Protein AF-A0A194AMI0-F1 (afdb_monomer_lite)

Radius of gyration: 16.76 Å; chains: 1; bounding box: 46×31×68 Å

pLDDT: mean 89.31, std 15.52, range [37.91, 98.81]

Foldseek 3Di:
DPDPVVLVVLLVLLVLLDDDPVQQPDDDVVCVPPVDPNDLDQRVSLVSNLVSLQVLLVQCVVDVVSVLSSVQSVSLLSLLQQLLPLSDLSSVQSSLSSLLVCLVPPVLSVVLNCVLQPPVLSVLSNVCSNCSSVVDDNVSSVSSNVGPDRDHPPPPPDD

Organism: Pinctada fucata (NCBI:txid50426)

InterPro domains:
  IPR041090 Protein of unknown function DUF5578 [PTHR34258] (3-158)

Structure (mmCIF, N/CA/C/O backbone):
data_AF-A0A194AMI0-F1
#
_entry.id   AF-A0A194AMI0-F1
#
loop_
_atom_site.group_PDB
_atom_site.id
_atom_site.type_symbol
_atom_site.label_atom_id
_atom_site.label_alt_id
_atom_site.label_comp_id
_atom_site.label_asym_id
_atom_site.label_entity_id
_atom_site.label_seq_id
_atom_site.pdbx_PDB_ins_code
_atom_site.Cartn_x
_atom_site.Cartn_y
_atom_site.Cartn_z
_atom_site.occupancy
_atom_site.B_iso_or_equiv
_atom_site.auth_seq_id
_atom_site.auth_comp_id
_atom_site.auth_asym_id
_atom_site.auth_atom_id
_atom_site.pdbx_PDB_model_num
ATOM 1 N N . MET A 1 1 ? -30.256 -13.072 6.579 1.00 43.78 1 MET A N 1
ATOM 2 C CA . MET A 1 1 ? -28.911 -13.417 6.082 1.00 43.78 1 MET A CA 1
ATOM 3 C C . MET A 1 1 ? -28.265 -12.095 5.708 1.00 43.78 1 MET A C 1
ATOM 5 O O . MET A 1 1 ? -28.488 -11.611 4.608 1.00 43.78 1 MET A O 1
ATOM 9 N N . GLU A 1 2 ? -27.620 -11.428 6.664 1.00 52.03 2 GLU A N 1
ATOM 10 C CA . GLU A 1 2 ? -26.805 -10.253 6.345 1.00 52.03 2 GLU A CA 1
ATOM 11 C C . GLU A 1 2 ? -25.570 -10.772 5.624 1.00 52.03 2 GLU A C 1
ATOM 13 O O . GLU A 1 2 ? -24.713 -11.427 6.213 1.00 52.03 2 GLU A O 1
ATOM 18 N N . TYR A 1 3 ? -25.536 -10.586 4.310 1.00 54.62 3 TYR A N 1
ATOM 19 C CA . TYR A 1 3 ? -24.320 -10.837 3.567 1.00 54.62 3 TYR A CA 1
ATOM 20 C C . TYR A 1 3 ? -23.321 -9.764 3.979 1.00 54.62 3 TYR A C 1
ATOM 22 O O . TYR A 1 3 ? -23.547 -8.580 3.726 1.00 54.62 3 TYR A O 1
ATOM 30 N N . ASP A 1 4 ? -22.206 -10.174 4.575 1.00 78.19 4 ASP A N 1
ATOM 31 C CA . ASP A 1 4 ? -21.085 -9.280 4.860 1.00 78.19 4 ASP A CA 1
ATOM 32 C C . ASP A 1 4 ? -20.293 -8.978 3.571 1.00 78.19 4 ASP A C 1
ATOM 34 O O . ASP A 1 4 ? -19.111 -9.289 3.401 1.00 78.19 4 ASP A O 1
ATOM 38 N N . VAL A 1 5 ? -21.011 -8.430 2.586 1.00 85.12 5 VAL A N 1
ATOM 39 C CA . VAL A 1 5 ? -20.489 -8.046 1.271 1.00 85.12 5 VAL A CA 1
ATOM 40 C C . VAL A 1 5 ? -19.395 -6.998 1.441 1.00 85.12 5 VAL A C 1
ATOM 42 O O . VAL A 1 5 ? -18.393 -7.040 0.731 1.00 85.12 5 VAL A O 1
ATOM 45 N N . SER A 1 6 ? -19.558 -6.106 2.421 1.00 87.38 6 SER A N 1
ATOM 46 C CA . SER A 1 6 ? -18.597 -5.052 2.738 1.00 87.38 6 SER A CA 1
ATOM 47 C C . SER A 1 6 ? -17.222 -5.629 3.080 1.00 87.38 6 SER A C 1
ATOM 49 O O . SER A 1 6 ? -16.248 -5.310 2.395 1.00 87.38 6 SER A O 1
ATOM 51 N N . GLN A 1 7 ? -17.127 -6.560 4.041 1.00 90.38 7 GLN A N 1
ATOM 52 C CA . GLN A 1 7 ? -15.839 -7.179 4.384 1.00 90.38 7 GLN A CA 1
ATOM 53 C C . GLN A 1 7 ? -15.208 -7.916 3.199 1.00 90.38 7 GLN A C 1
ATOM 55 O O . GLN A 1 7 ? -13.996 -7.830 2.986 1.00 90.38 7 GLN A O 1
ATOM 60 N N . SER A 1 8 ? -16.014 -8.616 2.395 1.00 93.50 8 SER A N 1
ATOM 61 C CA . SER A 1 8 ? -15.508 -9.322 1.212 1.00 93.50 8 SER A CA 1
ATOM 62 C C . SER A 1 8 ? -14.909 -8.360 0.181 1.00 93.50 8 SER A C 1
ATOM 64 O O . SER A 1 8 ? -13.830 -8.626 -0.354 1.00 93.50 8 SER A O 1
ATOM 66 N N . ILE A 1 9 ? -15.557 -7.215 -0.059 1.00 95.06 9 ILE A N 1
ATOM 67 C CA . ILE A 1 9 ? -15.051 -6.176 -0.966 1.00 95.06 9 ILE A CA 1
ATOM 68 C C . ILE A 1 9 ? -13.738 -5.590 -0.439 1.00 95.06 9 ILE A C 1
ATOM 70 O O . ILE A 1 9 ? -12.761 -5.536 -1.188 1.00 95.06 9 ILE A O 1
ATOM 74 N N . LEU A 1 10 ? -13.676 -5.206 0.841 1.00 96.44 10 LEU A N 1
ATOM 75 C CA . LEU A 1 10 ? -12.456 -4.644 1.435 1.00 96.44 10 LEU A CA 1
ATOM 76 C C . LEU A 1 10 ? -11.285 -5.631 1.337 1.00 96.44 10 LEU A C 1
ATOM 78 O O . LEU A 1 10 ? -10.187 -5.263 0.920 1.00 96.44 10 LEU A O 1
ATOM 82 N N . LYS A 1 11 ? -11.525 -6.914 1.628 1.00 96.75 11 LYS A N 1
ATOM 83 C CA . LYS A 1 11 ? -10.509 -7.967 1.507 1.00 96.75 11 LYS A CA 1
ATOM 84 C C . LYS A 1 11 ? -10.012 -8.134 0.069 1.00 96.75 11 LYS A C 1
ATOM 86 O O . LYS A 1 11 ? -8.811 -8.314 -0.154 1.00 96.75 11 LYS A O 1
ATOM 91 N N . GLN A 1 12 ? -10.912 -8.075 -0.911 1.00 96.19 12 GLN A N 1
ATOM 92 C CA . GLN A 1 12 ? -10.537 -8.163 -2.322 1.00 96.19 12 GLN A CA 1
ATOM 93 C C . GLN A 1 12 ? -9.712 -6.953 -2.764 1.00 96.19 12 GLN A C 1
ATOM 95 O O . GLN A 1 12 ? -8.685 -7.141 -3.414 1.00 96.19 12 GLN A O 1
ATOM 100 N N . LEU A 1 13 ? -10.092 -5.737 -2.357 1.00 97.31 13 LEU A N 1
ATOM 101 C CA . LEU A 1 13 ? -9.315 -4.524 -2.628 1.00 97.31 13 LEU A CA 1
ATOM 102 C C . LEU A 1 13 ? -7.889 -4.635 -2.079 1.00 97.31 13 LEU A C 1
ATOM 104 O O . LEU A 1 13 ? -6.933 -4.398 -2.813 1.00 97.31 13 LEU A O 1
ATOM 108 N N . VAL A 1 14 ? -7.730 -5.068 -0.824 1.00 97.75 14 VAL A N 1
ATOM 109 C CA . VAL A 1 14 ? -6.396 -5.240 -0.226 1.00 97.75 14 VAL A CA 1
ATOM 110 C C . VAL A 1 14 ? -5.590 -6.321 -0.948 1.00 97.75 14 VAL A C 1
ATOM 112 O O . VAL A 1 14 ? -4.393 -6.153 -1.156 1.00 97.75 14 VAL A O 1
ATOM 115 N N . THR A 1 15 ? -6.227 -7.400 -1.404 1.00 96.94 15 THR A N 1
ATOM 116 C CA . THR A 1 15 ? -5.537 -8.453 -2.170 1.00 96.94 15 THR A CA 1
ATOM 117 C C . THR A 1 15 ? -4.996 -7.923 -3.502 1.00 96.94 15 THR A C 1
ATOM 119 O O . THR A 1 15 ? -3.901 -8.293 -3.919 1.00 96.94 15 THR A O 1
ATOM 122 N N . LYS A 1 16 ? -5.713 -7.000 -4.158 1.00 97.75 16 LYS A N 1
ATOM 123 C CA . LYS A 1 16 ? -5.280 -6.388 -5.427 1.00 97.75 16 LYS A CA 1
ATOM 124 C C . LYS A 1 16 ? -4.052 -5.487 -5.294 1.00 97.75 16 LYS A C 1
ATOM 126 O O . LYS A 1 16 ? -3.375 -5.264 -6.292 1.00 97.75 16 LYS A O 1
ATOM 131 N N . LEU A 1 17 ? -3.721 -5.030 -4.086 1.00 98.12 17 LEU A N 1
ATOM 132 C CA . LEU A 1 17 ? -2.478 -4.300 -3.825 1.00 98.12 17 LEU A CA 1
ATOM 133 C C . LEU A 1 17 ? -1.223 -5.174 -3.976 1.00 98.12 17 LEU A C 1
ATOM 135 O O . LEU A 1 17 ? -0.126 -4.643 -4.133 1.00 98.12 17 LEU A O 1
ATOM 139 N N . ARG A 1 18 ? -1.360 -6.504 -3.960 1.00 95.94 18 ARG A N 1
ATOM 140 C CA . ARG A 1 18 ? -0.251 -7.442 -4.142 1.00 95.94 18 ARG A CA 1
ATOM 141 C C . ARG A 1 18 ? -0.630 -8.522 -5.161 1.00 95.94 18 ARG A C 1
ATOM 143 O O . ARG A 1 18 ? -1.097 -9.591 -4.766 1.00 95.94 18 ARG A O 1
ATOM 150 N N . PRO A 1 19 ? -0.437 -8.252 -6.465 1.00 92.19 19 PRO A N 1
ATOM 151 C CA . PRO A 1 19 ? -0.675 -9.236 -7.516 1.00 92.19 19 PRO A CA 1
ATOM 152 C C . PRO A 1 19 ? 0.100 -10.539 -7.279 1.00 92.19 19 PRO A C 1
ATOM 154 O O . PRO A 1 19 ? 1.201 -10.530 -6.720 1.00 92.19 19 PRO A O 1
ATOM 157 N N . ALA A 1 20 ? -0.461 -11.669 -7.715 1.00 89.62 20 ALA A N 1
ATOM 158 C CA . ALA A 1 20 ? 0.256 -12.936 -7.677 1.00 89.62 20 ALA A CA 1
ATOM 159 C C . ALA A 1 20 ? 1.408 -12.917 -8.694 1.00 89.62 20 ALA A C 1
ATOM 161 O O . ALA A 1 20 ? 1.298 -12.313 -9.759 1.00 89.62 20 ALA A O 1
ATOM 162 N N . LYS A 1 21 ? 2.507 -13.623 -8.396 1.00 83.81 21 LYS A N 1
ATOM 163 C CA . LYS A 1 21 ? 3.683 -13.680 -9.290 1.00 83.81 21 LYS A CA 1
ATOM 164 C C . LYS A 1 21 ? 3.336 -14.174 -10.698 1.00 83.81 21 LYS A C 1
ATOM 166 O O . LYS A 1 21 ? 3.945 -13.760 -11.674 1.00 83.81 21 LYS A O 1
ATOM 171 N N . GLU A 1 22 ? 2.362 -15.067 -10.806 1.00 84.06 22 GLU A N 1
ATOM 172 C CA . GLU A 1 22 ? 1.901 -15.610 -12.087 1.00 84.06 22 GLU A CA 1
ATOM 173 C C . GLU A 1 22 ? 1.263 -14.529 -12.971 1.00 84.06 22 GLU A C 1
ATOM 175 O O . GLU A 1 22 ? 1.458 -14.530 -14.187 1.00 84.06 22 GLU A O 1
ATOM 180 N N . ASP A 1 23 ? 0.572 -13.569 -12.354 1.00 81.56 23 ASP A N 1
ATOM 181 C CA . ASP A 1 23 ? -0.103 -12.469 -13.041 1.00 81.56 23 ASP A CA 1
ATOM 182 C C . ASP A 1 23 ? 0.866 -11.363 -13.482 1.00 81.56 23 ASP A C 1
ATOM 184 O O . ASP A 1 23 ? 0.551 -10.580 -14.376 1.00 81.56 23 ASP A O 1
ATOM 188 N N . THR A 1 24 ? 2.049 -11.286 -12.864 1.00 79.38 24 THR A N 1
ATOM 189 C CA . THR A 1 24 ? 3.093 -10.313 -13.225 1.00 79.38 24 THR A CA 1
ATOM 190 C C . THR A 1 24 ? 4.015 -10.821 -14.335 1.00 79.38 24 THR A C 1
ATOM 192 O O . THR A 1 24 ? 4.736 -10.033 -14.936 1.00 79.38 24 THR A O 1
ATOM 195 N N . ILE A 1 25 ? 4.013 -12.132 -14.607 1.00 73.56 25 ILE A N 1
ATOM 196 C CA . ILE A 1 25 ? 4.839 -12.760 -15.654 1.00 73.56 25 ILE A CA 1
ATOM 197 C C . ILE A 1 25 ? 4.085 -12.826 -16.988 1.00 73.56 25 ILE A C 1
ATOM 199 O O . ILE A 1 25 ? 4.685 -12.657 -18.048 1.00 73.56 25 ILE A O 1
ATOM 203 N N . LYS A 1 26 ? 2.770 -13.068 -16.957 1.00 63.00 26 LYS A N 1
ATOM 204 C CA . LYS A 1 26 ? 1.955 -13.216 -18.167 1.00 63.00 26 LYS A CA 1
ATOM 205 C C . LYS A 1 26 ? 1.622 -11.850 -18.770 1.00 63.00 26 LYS A C 1
ATOM 207 O O . LYS A 1 26 ? 0.716 -11.160 -18.301 1.00 63.00 26 LYS A O 1
ATOM 212 N N . ARG A 1 27 ? 2.311 -11.472 -19.850 1.00 61.78 27 ARG A N 1
ATOM 213 C CA . ARG A 1 27 ? 1.802 -10.427 -20.748 1.00 61.78 27 ARG A CA 1
ATOM 214 C C . ARG A 1 27 ? 0.598 -10.994 -21.515 1.00 61.78 27 ARG A C 1
ATOM 216 O O . ARG A 1 27 ? 0.668 -12.128 -21.976 1.00 61.78 27 ARG A O 1
ATOM 223 N N . PRO A 1 28 ? -0.523 -10.260 -21.624 1.00 64.06 28 PRO A N 1
ATOM 224 C CA . PRO A 1 28 ? -1.614 -10.651 -22.511 1.00 64.06 28 PRO A CA 1
ATOM 225 C C . PRO A 1 28 ? -1.089 -10.851 -23.937 1.00 64.06 28 PRO A C 1
ATOM 227 O O . PRO A 1 28 ? -0.394 -9.971 -24.436 1.00 64.06 28 PRO A O 1
ATOM 230 N N . GLU A 1 29 ? -1.462 -11.951 -24.598 1.00 62.03 29 GLU A N 1
ATOM 231 C CA . GLU A 1 29 ? -1.020 -12.304 -25.965 1.00 62.03 29 GLU A CA 1
ATOM 232 C C . GLU A 1 29 ? -1.286 -11.177 -26.985 1.00 62.03 29 GLU A C 1
ATOM 234 O O . GLU A 1 29 ? -0.520 -10.976 -27.920 1.00 62.03 29 GLU A O 1
ATOM 239 N N . ILE A 1 30 ? -2.318 -10.358 -26.751 1.00 60.75 30 ILE A N 1
ATOM 240 C CA . ILE A 1 30 ? -2.654 -9.168 -27.556 1.00 60.75 30 ILE A CA 1
ATOM 241 C C . ILE A 1 30 ? -1.522 -8.119 -27.556 1.00 60.75 30 ILE A C 1
ATOM 243 O O . ILE A 1 30 ? -1.387 -7.363 -28.510 1.00 60.75 30 ILE A O 1
ATOM 247 N N . LEU A 1 31 ? -0.698 -8.053 -26.504 1.00 56.62 31 LEU A N 1
ATOM 248 C CA . LEU A 1 31 ? 0.466 -7.157 -26.432 1.00 56.62 31 LEU A CA 1
ATOM 249 C C . LEU A 1 31 ? 1.726 -7.752 -27.090 1.00 56.62 31 LEU A C 1
ATOM 251 O O . LEU A 1 31 ? 2.761 -7.084 -27.119 1.00 56.62 31 LEU A O 1
ATOM 255 N N . GLU A 1 32 ? 1.661 -8.994 -27.577 1.00 60.34 32 GLU A N 1
ATOM 256 C CA . GLU A 1 32 ? 2.759 -9.697 -28.254 1.00 60.34 32 GLU A CA 1
ATOM 257 C C . GLU A 1 32 ? 2.591 -9.742 -29.782 1.00 60.34 32 GLU A C 1
ATOM 259 O O . GLU A 1 32 ? 3.483 -10.232 -30.475 1.00 60.34 32 GLU A O 1
ATOM 264 N N . ASP A 1 33 ? 1.488 -9.198 -30.310 1.00 63.50 33 ASP A N 1
ATOM 265 C CA . ASP A 1 33 ? 1.225 -9.119 -31.747 1.00 63.50 33 ASP A CA 1
ATOM 266 C C . ASP A 1 33 ? 2.306 -8.269 -32.455 1.00 63.50 33 ASP A C 1
ATOM 268 O O . ASP A 1 33 ? 2.451 -7.077 -32.155 1.00 63.50 33 ASP A O 1
ATOM 272 N N . PRO A 1 34 ? 3.087 -8.853 -33.386 1.00 62.16 34 PRO A N 1
ATOM 273 C CA . PRO A 1 34 ? 4.151 -8.150 -34.093 1.00 62.16 34 PRO A CA 1
ATOM 274 C C . PRO A 1 34 ? 3.648 -7.045 -35.039 1.00 62.16 34 PRO A C 1
ATOM 276 O O . PRO A 1 34 ? 4.456 -6.200 -35.431 1.00 62.16 34 PRO A O 1
ATOM 279 N N . GLU A 1 35 ? 2.359 -7.027 -35.402 1.00 70.19 35 GLU A N 1
ATOM 280 C CA . GLU A 1 35 ? 1.745 -5.977 -36.231 1.00 70.19 35 GLU A CA 1
ATOM 281 C C . GLU A 1 35 ? 1.267 -4.768 -35.409 1.00 70.19 35 GLU A C 1
ATOM 283 O O . GLU A 1 35 ? 1.050 -3.683 -35.959 1.00 70.19 35 GLU A O 1
ATOM 288 N N . ILE A 1 36 ? 1.151 -4.912 -34.085 1.00 62.56 36 ILE A N 1
ATOM 289 C CA . ILE A 1 36 ? 0.778 -3.822 -33.183 1.00 62.56 36 ILE A CA 1
ATOM 290 C C . ILE A 1 36 ? 2.060 -3.098 -32.738 1.00 62.56 36 ILE A C 1
ATOM 292 O O . ILE A 1 36 ? 2.994 -3.736 -32.243 1.00 62.56 36 ILE A O 1
ATOM 296 N N . PRO A 1 37 ? 2.153 -1.756 -32.870 1.00 57.47 37 PRO A N 1
ATOM 297 C CA . PRO A 1 37 ? 3.273 -1.005 -32.316 1.00 57.47 37 PRO A CA 1
ATOM 298 C C . PRO A 1 37 ? 3.445 -1.376 -30.844 1.00 57.47 37 PRO A C 1
ATOM 300 O O . PRO A 1 37 ? 2.475 -1.307 -30.090 1.00 57.47 37 PRO A O 1
ATOM 303 N N . LYS A 1 38 ? 4.660 -1.767 -30.433 1.00 55.06 38 LYS A N 1
ATOM 304 C CA . LYS A 1 38 ? 4.984 -2.103 -29.038 1.00 55.06 38 LYS A CA 1
ATOM 305 C C . LYS A 1 38 ? 4.803 -0.874 -28.149 1.00 55.06 38 LYS A C 1
ATOM 307 O O . LYS A 1 38 ? 5.755 -0.176 -27.811 1.00 55.06 38 LYS A O 1
ATOM 312 N N . ILE A 1 39 ? 3.563 -0.592 -27.779 1.00 55.56 39 ILE A N 1
ATOM 313 C CA . ILE A 1 39 ? 3.234 0.319 -26.700 1.00 55.56 39 ILE A CA 1
ATOM 314 C C . ILE A 1 39 ? 3.673 -0.433 -25.448 1.00 55.56 39 ILE A C 1
ATOM 316 O O . ILE A 1 39 ? 3.186 -1.530 -25.176 1.00 55.56 39 ILE A O 1
ATOM 320 N N . ASN A 1 40 ? 4.623 0.128 -24.700 1.00 65.56 40 ASN A N 1
ATOM 321 C CA . ASN A 1 40 ? 4.983 -0.350 -23.364 1.00 65.56 40 ASN A CA 1
ATOM 322 C C . ASN A 1 40 ? 3.808 -0.084 -22.405 1.00 65.56 40 ASN A C 1
ATOM 324 O O . ASN A 1 40 ? 3.893 0.752 -21.511 1.00 65.56 40 ASN A O 1
ATOM 328 N N . ALA A 1 41 ? 2.675 -0.739 -22.650 1.00 72.88 41 ALA A N 1
ATOM 329 C CA . ALA A 1 41 ? 1.485 -0.634 -21.836 1.00 72.88 41 ALA A CA 1
ATOM 330 C C . ALA A 1 41 ? 1.741 -1.333 -20.492 1.00 72.88 41 ALA A C 1
ATOM 332 O O . ALA A 1 41 ? 2.370 -2.400 -20.468 1.00 72.88 41 ALA A O 1
ATOM 333 N N . PRO A 1 42 ? 1.271 -0.756 -19.374 1.00 82.56 42 PRO A N 1
ATOM 334 C CA . PRO A 1 42 ? 1.369 -1.410 -18.080 1.00 82.56 42 PRO A CA 1
ATOM 335 C C . PRO A 1 42 ? 0.556 -2.706 -18.089 1.00 82.56 42 PRO A C 1
ATOM 337 O O . PRO A 1 42 ? -0.485 -2.804 -18.746 1.00 82.56 42 PRO A O 1
ATOM 340 N N . LEU A 1 43 ? 1.004 -3.704 -17.325 1.00 87.81 43 LEU A N 1
ATOM 341 C CA . LEU A 1 43 ? 0.217 -4.919 -17.143 1.00 87.81 43 LEU A CA 1
ATOM 342 C C . LEU A 1 43 ? -1.139 -4.571 -16.504 1.00 87.81 43 LEU A C 1
ATOM 344 O O . LEU A 1 43 ? -1.172 -3.789 -15.547 1.00 87.81 43 LEU A O 1
ATOM 348 N N . PRO A 1 44 ? -2.254 -5.186 -16.947 1.00 90.81 44 PRO A N 1
ATOM 349 C CA . PRO A 1 44 ? -3.576 -4.921 -16.379 1.00 90.81 44 PRO A CA 1
ATOM 350 C C . PRO A 1 44 ? -3.635 -5.087 -14.856 1.00 90.81 44 PRO A C 1
ATOM 352 O O . PRO A 1 44 ? -4.376 -4.373 -14.182 1.00 90.81 44 PRO A O 1
ATOM 355 N N . VAL A 1 45 ? -2.834 -5.995 -14.293 1.00 93.44 45 VAL A N 1
ATOM 356 C CA . VAL A 1 45 ? -2.764 -6.201 -12.842 1.00 93.44 45 VAL A CA 1
ATOM 357 C C . VAL A 1 45 ? -2.138 -5.030 -12.090 1.00 93.44 45 VAL A C 1
ATOM 359 O O . VAL A 1 45 ? -2.572 -4.740 -10.980 1.00 93.44 45 VAL A O 1
ATOM 362 N N . PHE A 1 46 ? -1.199 -4.299 -12.694 1.00 94.38 46 PHE A N 1
ATOM 363 C CA . PHE A 1 46 ? -0.652 -3.079 -12.098 1.00 94.38 46 PHE A CA 1
ATOM 364 C C . PHE A 1 46 ? -1.638 -1.914 -12.201 1.00 94.38 46 PHE A C 1
ATOM 366 O O . PHE A 1 46 ? -1.791 -1.154 -11.250 1.00 94.38 46 PHE A O 1
ATOM 373 N N . VAL A 1 47 ? -2.414 -1.839 -13.286 1.00 95.50 47 VAL A N 1
ATOM 374 C CA . VAL A 1 47 ? -3.533 -0.886 -13.376 1.00 95.50 47 VAL A CA 1
ATOM 375 C C . VAL A 1 47 ? -4.575 -1.160 -12.283 1.00 95.50 47 VAL A C 1
ATOM 377 O O . VAL A 1 47 ? -5.022 -0.237 -11.603 1.00 95.50 47 VAL A O 1
ATOM 380 N N . GLN A 1 48 ? -4.923 -2.432 -12.051 1.00 96.62 48 GLN A N 1
ATOM 381 C CA . GLN A 1 48 ? -5.816 -2.830 -10.955 1.00 96.62 48 GLN A CA 1
ATOM 382 C C . GLN A 1 48 ? -5.231 -2.506 -9.577 1.00 96.62 48 GLN A C 1
ATOM 384 O O . GLN A 1 48 ? -5.967 -2.048 -8.706 1.00 96.62 48 GLN A O 1
ATOM 389 N N . GLN A 1 49 ? -3.928 -2.717 -9.380 1.00 98.06 49 GLN A N 1
ATOM 390 C CA . GLN A 1 49 ? -3.226 -2.385 -8.141 1.00 98.06 49 GLN A CA 1
ATOM 391 C C . GLN A 1 49 ? -3.335 -0.882 -7.825 1.00 98.06 49 GLN A C 1
ATOM 393 O O . GLN A 1 49 ? -3.755 -0.517 -6.726 1.00 98.06 49 GLN A O 1
ATOM 398 N N . ALA A 1 50 ? -3.058 -0.011 -8.803 1.00 98.25 50 ALA A N 1
ATOM 399 C CA . ALA A 1 50 ? -3.199 1.439 -8.657 1.00 98.25 50 ALA A CA 1
ATOM 400 C C . ALA A 1 50 ? -4.653 1.865 -8.380 1.00 98.25 50 ALA A C 1
ATOM 402 O O . ALA A 1 50 ? -4.911 2.694 -7.503 1.00 98.25 50 ALA A O 1
ATOM 403 N N . ALA A 1 51 ? -5.620 1.274 -9.091 1.00 98.50 51 ALA A N 1
ATOM 404 C CA . ALA A 1 51 ? -7.041 1.548 -8.882 1.00 98.50 51 ALA A CA 1
ATOM 405 C C . ALA A 1 51 ? -7.515 1.111 -7.485 1.00 98.50 51 ALA A C 1
ATOM 407 O O . ALA A 1 51 ? -8.270 1.837 -6.831 1.00 98.50 51 ALA A O 1
ATOM 408 N N . ALA A 1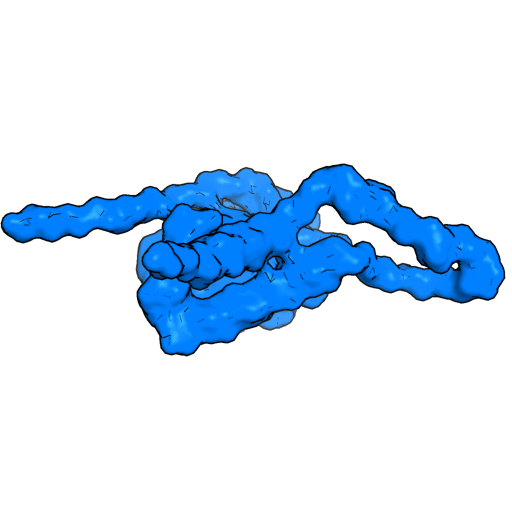 52 ? -7.045 -0.043 -7.003 1.00 98.69 52 ALA A N 1
ATOM 409 C CA . ALA A 1 52 ? -7.328 -0.532 -5.659 1.00 98.69 52 ALA A CA 1
ATOM 410 C C . ALA A 1 52 ? -6.739 0.399 -4.594 1.00 98.69 52 ALA A C 1
ATOM 412 O O . ALA A 1 52 ? -7.463 0.786 -3.679 1.00 98.69 52 ALA A O 1
ATOM 413 N N . ALA A 1 53 ? -5.481 0.829 -4.750 1.00 98.81 53 ALA A N 1
ATOM 414 C CA . ALA A 1 53 ? -4.840 1.791 -3.853 1.00 98.81 53 ALA A CA 1
ATOM 415 C C . ALA A 1 53 ? -5.637 3.096 -3.763 1.00 98.81 53 ALA A C 1
ATOM 417 O O . ALA A 1 53 ? -6.006 3.515 -2.668 1.00 98.81 53 ALA A O 1
ATOM 418 N N . LYS A 1 54 ? -6.003 3.682 -4.909 1.00 98.75 54 LYS A N 1
ATOM 419 C CA . LYS A 1 54 ? -6.824 4.899 -4.954 1.00 98.75 54 LYS A CA 1
ATOM 420 C C . LYS A 1 54 ? -8.177 4.715 -4.264 1.00 98.75 54 LYS A C 1
ATOM 422 O O . LYS A 1 54 ? -8.593 5.568 -3.487 1.00 98.75 54 LYS A O 1
ATOM 427 N N . THR A 1 55 ? -8.860 3.605 -4.544 1.00 98.75 55 THR A N 1
ATOM 428 C CA . THR A 1 55 ? -10.178 3.300 -3.963 1.00 98.75 55 THR A CA 1
ATOM 429 C C . THR A 1 55 ? -10.088 3.160 -2.447 1.00 98.75 55 THR A C 1
ATOM 431 O O . THR A 1 55 ? -10.893 3.745 -1.732 1.00 98.75 55 THR A O 1
ATOM 434 N N . ILE A 1 56 ? -9.070 2.453 -1.954 1.00 98.69 56 ILE A N 1
ATOM 435 C CA . ILE A 1 56 ? -8.752 2.341 -0.528 1.00 98.69 56 ILE A CA 1
ATOM 436 C C . ILE A 1 56 ? -8.541 3.725 0.086 1.00 98.69 56 ILE A C 1
ATOM 438 O O . ILE A 1 56 ? -9.141 4.031 1.109 1.00 98.69 56 ILE A O 1
ATOM 442 N N . GLY A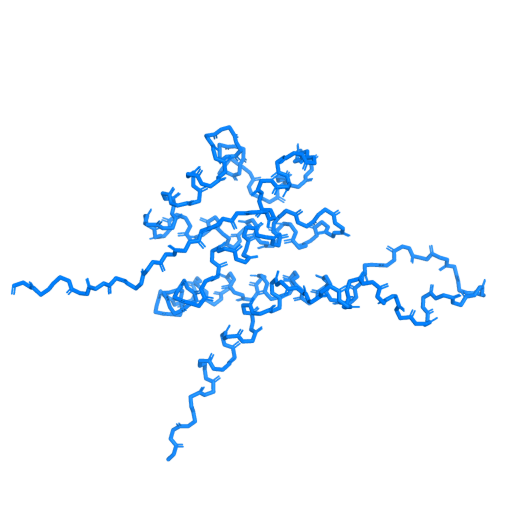 1 57 ? -7.747 4.586 -0.555 1.00 98.50 57 GLY A N 1
ATOM 443 C CA . GLY A 1 57 ? -7.518 5.948 -0.081 1.00 98.50 57 GLY A CA 1
ATOM 444 C C . GLY A 1 57 ? -8.796 6.787 0.005 1.00 98.50 57 GLY A C 1
ATOM 445 O O . GLY A 1 57 ? -8.934 7.570 0.943 1.00 98.50 57 GLY A O 1
ATOM 446 N N . ILE A 1 58 ? -9.719 6.642 -0.948 1.00 98.69 58 ILE A N 1
ATOM 447 C CA . ILE A 1 58 ? -11.024 7.319 -0.916 1.00 98.69 58 ILE A CA 1
ATOM 448 C C . ILE A 1 58 ? -11.857 6.779 0.249 1.00 98.69 58 ILE A C 1
ATOM 450 O O . ILE A 1 58 ? -12.272 7.548 1.105 1.00 98.69 58 ILE A O 1
ATOM 454 N N . LEU A 1 59 ? -12.036 5.458 0.332 1.00 98.12 59 LEU A N 1
ATOM 455 C CA . LEU A 1 59 ? -12.844 4.823 1.376 1.00 98.12 59 LEU A CA 1
ATOM 456 C C . LEU A 1 59 ? -12.345 5.145 2.790 1.00 98.12 59 LEU A C 1
ATOM 458 O O . LEU A 1 59 ? -13.154 5.414 3.672 1.00 98.12 59 LEU A O 1
ATOM 462 N N . SER A 1 60 ? -11.026 5.159 2.995 1.00 98.12 60 SER A N 1
ATOM 463 C CA . SER A 1 60 ? -10.435 5.502 4.289 1.00 98.12 60 SER A CA 1
ATOM 464 C C . SER A 1 6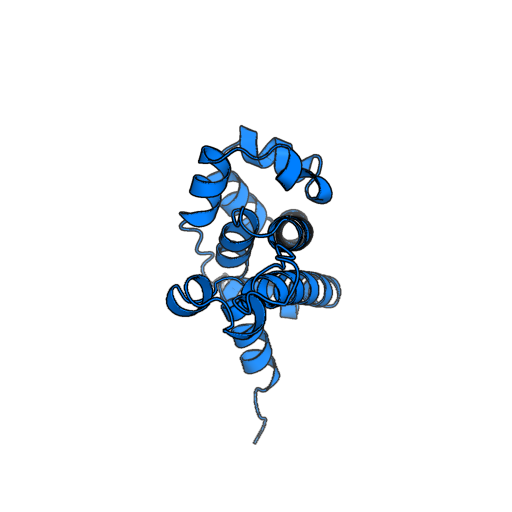0 ? -10.721 6.949 4.701 1.00 98.12 60 SER A C 1
ATOM 466 O O . SER A 1 60 ? -10.908 7.200 5.883 1.00 98.12 60 SER A O 1
ATOM 468 N N . ARG A 1 61 ? -10.781 7.889 3.744 1.00 98.25 61 ARG A N 1
ATOM 469 C CA . ARG A 1 61 ? -11.108 9.304 4.006 1.00 98.25 61 ARG A CA 1
ATOM 470 C C . ARG A 1 61 ? -12.587 9.523 4.317 1.00 98.25 61 ARG A C 1
ATOM 472 O O . ARG A 1 61 ? -12.915 10.443 5.057 1.00 98.25 61 ARG A O 1
ATOM 479 N N . GLU A 1 62 ? -13.459 8.686 3.762 1.00 96.94 62 GLU A N 1
ATOM 480 C CA . GLU A 1 62 ? -14.906 8.749 3.995 1.00 96.94 62 GLU A CA 1
ATOM 481 C C . GLU A 1 62 ? -15.315 8.137 5.346 1.00 96.94 62 GLU A C 1
ATOM 483 O O . GLU A 1 62 ? -16.345 8.510 5.907 1.00 96.94 62 GLU A O 1
ATOM 488 N N . SER A 1 63 ? -14.545 7.182 5.884 1.00 96.81 63 SER A N 1
ATOM 489 C CA . SER A 1 63 ? -14.890 6.507 7.140 1.00 96.81 63 SER A CA 1
ATOM 490 C C . SER A 1 63 ? -13.675 5.933 7.871 1.00 96.81 63 SER A C 1
ATOM 492 O O . SER A 1 63 ? -13.032 4.992 7.396 1.00 96.81 63 SER A O 1
ATOM 494 N N . ASN A 1 64 ? -13.444 6.417 9.098 1.00 95.31 64 ASN A N 1
ATOM 495 C CA . ASN A 1 64 ? -12.432 5.860 10.000 1.00 95.31 64 ASN A CA 1
ATOM 496 C C . ASN A 1 64 ? -12.696 4.382 10.321 1.00 95.31 64 ASN A C 1
ATOM 498 O O . ASN A 1 64 ? -11.757 3.596 10.370 1.00 95.31 64 ASN A O 1
ATOM 502 N N . GLU A 1 65 ? -13.961 3.972 10.453 1.00 95.50 65 GLU A N 1
ATOM 503 C CA . GLU A 1 65 ? -14.320 2.568 10.695 1.00 95.50 65 GLU A CA 1
ATOM 504 C C . GLU A 1 65 ? -13.881 1.667 9.525 1.00 95.50 65 GLU A C 1
ATOM 506 O O . GLU A 1 65 ? -13.366 0.563 9.723 1.00 95.50 65 GLU A O 1
ATOM 511 N N . ILE A 1 66 ? -14.045 2.137 8.281 1.00 96.19 66 ILE A N 1
ATOM 512 C CA . ILE A 1 66 ? -13.561 1.414 7.097 1.00 96.19 66 ILE A CA 1
ATOM 513 C C . ILE A 1 66 ? -12.029 1.406 7.058 1.00 96.19 66 ILE A C 1
ATOM 515 O O . ILE A 1 66 ? -11.438 0.364 6.765 1.00 96.19 66 ILE A O 1
ATOM 519 N N . ALA A 1 67 ? -11.384 2.530 7.377 1.00 97.50 67 ALA A N 1
ATOM 520 C CA . ALA A 1 67 ? -9.928 2.615 7.444 1.00 97.50 67 ALA A CA 1
ATOM 521 C C . ALA A 1 67 ? -9.347 1.617 8.463 1.00 97.50 67 ALA A C 1
ATOM 523 O O . ALA A 1 67 ? -8.423 0.874 8.135 1.00 97.50 67 ALA A O 1
ATOM 524 N N . GLU A 1 68 ? -9.934 1.513 9.656 1.00 96.25 68 GLU A N 1
ATOM 525 C CA . GLU A 1 68 ? -9.544 0.541 10.684 1.00 96.25 68 GLU A CA 1
ATOM 526 C C . GLU A 1 68 ? -9.720 -0.904 10.208 1.00 96.25 68 GLU A C 1
ATOM 528 O O . GLU A 1 68 ? -8.808 -1.723 10.352 1.00 96.25 68 GLU A O 1
ATOM 533 N N . LYS A 1 69 ? -10.851 -1.225 9.565 1.00 95.94 69 LYS A N 1
ATOM 534 C CA . LYS A 1 69 ? -11.076 -2.547 8.951 1.00 95.94 69 LYS A CA 1
ATOM 535 C C . LYS A 1 69 ? -10.006 -2.869 7.904 1.00 95.94 69 LYS A C 1
ATOM 537 O O . LYS A 1 69 ? -9.481 -3.982 7.880 1.00 95.94 69 LYS A O 1
ATOM 542 N N . LEU A 1 70 ? -9.632 -1.904 7.065 1.00 97.69 70 LEU A N 1
ATOM 543 C CA . LEU A 1 70 ? -8.561 -2.059 6.077 1.00 97.69 70 LEU A CA 1
ATOM 544 C C . LEU A 1 70 ? -7.189 -2.262 6.745 1.00 97.69 70 LEU A C 1
ATOM 546 O O . LEU A 1 70 ? -6.428 -3.137 6.321 1.00 97.69 70 LEU A O 1
ATOM 550 N N . ILE A 1 71 ? -6.881 -1.527 7.818 1.00 97.75 71 ILE A N 1
ATOM 551 C CA . ILE A 1 71 ? -5.658 -1.713 8.620 1.00 97.75 71 ILE A CA 1
ATOM 552 C C . ILE A 1 71 ? -5.588 -3.144 9.163 1.00 97.75 71 ILE A C 1
ATOM 554 O O . ILE A 1 71 ? -4.576 -3.820 8.966 1.00 97.75 71 ILE A O 1
ATOM 558 N N . GLN A 1 72 ? -6.685 -3.656 9.728 1.00 95.56 72 GLN A N 1
ATOM 559 C CA . GLN A 1 72 ? -6.782 -5.043 10.203 1.00 95.56 72 GLN A CA 1
ATOM 560 C C . GLN A 1 72 ? -6.622 -6.077 9.076 1.00 95.56 72 GLN A C 1
ATOM 562 O O . GLN A 1 72 ? -6.110 -7.174 9.301 1.00 95.56 72 GLN A O 1
ATOM 567 N N . LEU A 1 73 ? -7.009 -5.728 7.847 1.00 96.50 73 LEU A N 1
ATOM 568 C CA . LEU A 1 73 ? -6.790 -6.537 6.644 1.00 96.50 73 LEU A CA 1
ATOM 569 C C . LEU A 1 73 ? -5.365 -6.412 6.077 1.00 96.50 73 LEU A C 1
ATOM 571 O O . LEU A 1 73 ? -5.089 -6.944 5.003 1.00 96.50 73 LEU A O 1
ATOM 575 N N . ARG A 1 74 ? -4.436 -5.778 6.805 1.00 97.06 74 ARG A N 1
ATOM 576 C CA . ARG A 1 74 ? -3.033 -5.552 6.418 1.00 97.06 74 ARG A CA 1
ATOM 577 C C . ARG A 1 74 ? -2.870 -4.580 5.249 1.00 97.06 74 ARG A C 1
ATOM 579 O O . ARG A 1 74 ? -1.938 -4.728 4.452 1.00 97.06 74 ARG A O 1
ATOM 586 N N . VAL A 1 75 ? -3.740 -3.577 5.124 1.00 98.38 75 VAL A N 1
ATOM 587 C CA . VAL A 1 75 ? -3.625 -2.593 4.037 1.00 98.38 75 VAL A CA 1
ATOM 588 C C . VAL A 1 75 ? -2.288 -1.850 4.066 1.00 98.38 75 VAL A C 1
ATOM 590 O O . VAL A 1 75 ? -1.685 -1.688 3.014 1.00 98.38 75 VAL A O 1
ATOM 593 N N . THR A 1 76 ? -1.759 -1.505 5.247 1.00 98.56 76 THR A N 1
ATOM 594 C CA . THR A 1 76 ? -0.476 -0.794 5.401 1.00 98.56 76 THR A CA 1
ATOM 595 C C . THR A 1 76 ? 0.679 -1.551 4.747 1.00 98.56 76 THR A C 1
ATOM 597 O O . THR A 1 76 ? 1.408 -0.998 3.929 1.00 98.56 76 THR A O 1
ATOM 600 N N . HIS A 1 77 ? 0.794 -2.850 5.034 1.00 98.56 77 HIS A N 1
ATOM 601 C CA . HIS A 1 77 ? 1.804 -3.724 4.434 1.00 98.56 77 HIS A CA 1
ATOM 602 C C . HIS A 1 77 ? 1.697 -3.775 2.908 1.00 98.56 77 HIS A C 1
ATOM 604 O O . HIS A 1 77 ? 2.706 -3.700 2.206 1.00 98.56 77 HIS A O 1
ATOM 610 N N . ASN A 1 78 ? 0.476 -3.921 2.389 1.00 98.62 78 ASN A N 1
ATOM 611 C CA . ASN A 1 78 ? 0.266 -4.067 0.953 1.00 98.62 78 ASN A CA 1
ATOM 612 C C . ASN A 1 78 ? 0.375 -2.727 0.202 1.00 98.62 78 ASN A C 1
ATOM 614 O O . ASN A 1 78 ? 0.790 -2.719 -0.953 1.00 98.62 78 ASN A O 1
ATOM 618 N N . LEU A 1 79 ? 0.063 -1.597 0.844 1.00 98.75 79 LEU A N 1
ATOM 619 C CA . LEU A 1 79 ? 0.324 -0.263 0.300 1.00 98.75 79 LEU A CA 1
ATOM 620 C C . LEU A 1 79 ? 1.824 0.016 0.232 1.00 98.75 79 LEU A C 1
ATOM 622 O O . LEU A 1 79 ? 2.274 0.510 -0.792 1.00 98.75 79 LEU A O 1
ATOM 626 N N . LEU A 1 80 ? 2.605 -0.360 1.253 1.00 98.69 80 LEU A N 1
ATOM 627 C CA . LEU A 1 80 ? 4.071 -0.313 1.183 1.00 98.69 80 LEU A CA 1
ATOM 628 C C . LEU A 1 80 ? 4.587 -1.170 0.017 1.00 98.69 80 LEU A C 1
ATOM 630 O O . LEU A 1 80 ? 5.331 -0.671 -0.820 1.00 98.69 80 LEU A O 1
ATOM 634 N N . TYR A 1 81 ? 4.115 -2.415 -0.107 1.00 98.50 81 TYR A N 1
ATOM 635 C CA . TYR A 1 81 ? 4.482 -3.294 -1.224 1.00 98.50 81 TYR A CA 1
ATOM 636 C C . TYR A 1 81 ? 4.189 -2.653 -2.591 1.00 98.50 81 TYR A C 1
ATOM 638 O O . TYR A 1 81 ? 5.057 -2.587 -3.455 1.00 98.50 81 TYR A O 1
ATOM 646 N N . SER A 1 82 ? 2.965 -2.153 -2.776 1.00 98.19 82 SER A N 1
ATOM 647 C CA . SER A 1 82 ? 2.522 -1.502 -4.013 1.00 98.19 82 SER A CA 1
ATOM 648 C C . SER A 1 82 ? 3.262 -0.187 -4.283 1.00 98.19 82 SER A C 1
ATOM 650 O O . SER A 1 82 ? 3.545 0.147 -5.431 1.00 98.19 82 SER A O 1
ATOM 652 N N . MET A 1 83 ? 3.636 0.541 -3.230 1.00 98.19 83 MET A N 1
ATOM 653 C CA . MET A 1 83 ? 4.426 1.764 -3.331 1.00 98.19 83 MET A CA 1
ATOM 654 C C . MET A 1 83 ? 5.858 1.511 -3.812 1.00 98.19 83 MET A C 1
ATOM 656 O O . MET A 1 83 ? 6.421 2.370 -4.478 1.00 98.19 83 MET A O 1
ATOM 660 N N . GLY A 1 84 ? 6.429 0.342 -3.518 1.00 97.25 84 GLY A N 1
ATOM 661 C CA . GLY A 1 84 ? 7.721 -0.086 -4.058 1.00 97.25 84 GLY A CA 1
ATOM 662 C C . GLY A 1 84 ? 7.644 -0.725 -5.451 1.00 97.25 84 GLY A C 1
ATOM 663 O O . GLY A 1 84 ? 8.660 -1.198 -5.957 1.00 97.25 84 GLY A O 1
ATOM 664 N N . ASN A 1 85 ? 6.466 -0.775 -6.087 1.00 95.06 85 ASN A N 1
ATOM 665 C CA . ASN A 1 85 ? 6.323 -1.363 -7.417 1.00 95.06 85 ASN A CA 1
ATOM 666 C C . ASN A 1 85 ? 6.885 -0.440 -8.514 1.00 95.06 85 ASN A C 1
ATOM 668 O O . ASN A 1 85 ? 6.171 0.388 -9.085 1.00 95.06 85 ASN A O 1
ATOM 672 N N . MET A 1 86 ? 8.157 -0.628 -8.858 1.00 92.56 86 MET A N 1
ATOM 673 C CA . MET A 1 86 ? 8.825 0.159 -9.898 1.00 92.56 86 MET A CA 1
ATOM 674 C C . MET A 1 86 ? 8.326 -0.124 -11.326 1.00 92.56 86 MET A C 1
ATOM 676 O O . MET A 1 86 ? 8.618 0.668 -12.221 1.00 92.56 86 MET A O 1
ATOM 680 N N . ASP A 1 87 ? 7.536 -1.180 -11.551 1.00 91.06 87 ASP A N 1
ATOM 681 C CA . ASP A 1 87 ? 7.006 -1.518 -12.879 1.00 91.06 87 ASP A CA 1
ATOM 682 C C . ASP A 1 87 ? 5.839 -0.612 -13.309 1.00 91.06 87 ASP A C 1
ATOM 684 O O . ASP A 1 87 ? 5.482 -0.575 -14.491 1.00 91.06 87 ASP A O 1
ATOM 688 N N . TYR A 1 88 ? 5.223 0.127 -12.375 1.00 94.38 88 TYR A N 1
ATOM 689 C CA . TYR A 1 88 ? 4.143 1.056 -12.703 1.00 94.38 88 TYR A CA 1
ATOM 690 C C . TYR A 1 88 ? 4.071 2.263 -11.757 1.00 94.38 88 TYR A C 1
ATOM 692 O O . TYR A 1 88 ? 3.706 2.154 -10.588 1.00 94.38 88 TYR A O 1
ATOM 700 N N . ALA A 1 89 ? 4.371 3.450 -12.290 1.00 95.25 89 ALA A N 1
ATOM 701 C CA . ALA A 1 89 ? 4.432 4.700 -11.528 1.00 95.25 89 ALA A CA 1
ATOM 702 C C . ALA A 1 89 ? 3.114 5.068 -10.822 1.00 95.25 89 ALA A C 1
ATOM 704 O O . ALA A 1 89 ? 3.137 5.537 -9.683 1.00 95.25 89 ALA A O 1
ATOM 705 N N . ASP A 1 90 ? 1.958 4.822 -11.448 1.00 96.69 90 ASP A N 1
ATOM 706 C CA . ASP A 1 90 ? 0.672 5.144 -10.818 1.00 96.69 90 ASP A CA 1
ATOM 707 C C . ASP A 1 90 ? 0.381 4.247 -9.610 1.00 96.69 90 ASP A C 1
ATOM 709 O O . ASP A 1 90 ? -0.215 4.729 -8.645 1.00 96.69 90 ASP A O 1
ATOM 713 N N . SER A 1 91 ? 0.831 2.982 -9.607 1.00 97.19 91 SER A N 1
ATOM 714 C CA . SER A 1 91 ? 0.761 2.141 -8.403 1.00 97.19 91 SER A CA 1
ATOM 715 C C . SER A 1 91 ? 1.530 2.788 -7.263 1.00 97.19 91 SER A C 1
ATOM 717 O O . SER A 1 91 ? 0.987 2.915 -6.163 1.00 97.19 91 SER A O 1
ATOM 719 N N . GLN A 1 92 ? 2.747 3.267 -7.539 1.00 98.12 92 GLN A N 1
ATOM 720 C CA . GLN A 1 92 ? 3.577 3.925 -6.534 1.00 98.12 92 GLN A CA 1
ATOM 721 C C . GLN A 1 92 ? 2.893 5.178 -5.981 1.00 98.12 92 GLN A C 1
ATOM 723 O O . GLN A 1 92 ? 2.667 5.290 -4.775 1.00 98.12 92 GLN A O 1
ATOM 728 N N . ARG A 1 93 ? 2.468 6.075 -6.878 1.00 98.50 93 ARG A N 1
ATOM 729 C CA . ARG A 1 93 ? 1.815 7.346 -6.541 1.00 98.50 93 ARG A CA 1
ATOM 730 C C . ARG A 1 93 ? 0.520 7.152 -5.751 1.00 98.50 93 ARG A C 1
ATOM 732 O O . ARG A 1 93 ? 0.362 7.749 -4.689 1.00 98.50 93 ARG A O 1
ATOM 739 N N . GLN A 1 94 ? -0.407 6.316 -6.229 1.00 98.75 94 GLN A N 1
ATOM 740 C CA . GLN A 1 94 ? -1.691 6.106 -5.542 1.00 98.75 94 GLN A CA 1
ATOM 741 C C . GLN A 1 94 ? -1.515 5.416 -4.186 1.00 98.75 94 GLN A C 1
ATOM 743 O O . GLN A 1 94 ? -2.252 5.716 -3.243 1.00 98.75 94 GLN A O 1
ATOM 748 N N . SER A 1 95 ? -0.530 4.522 -4.069 1.00 98.75 95 SER A N 1
ATOM 749 C CA . SER A 1 95 ? -0.235 3.853 -2.800 1.00 98.75 95 SER A CA 1
ATOM 750 C C . SER A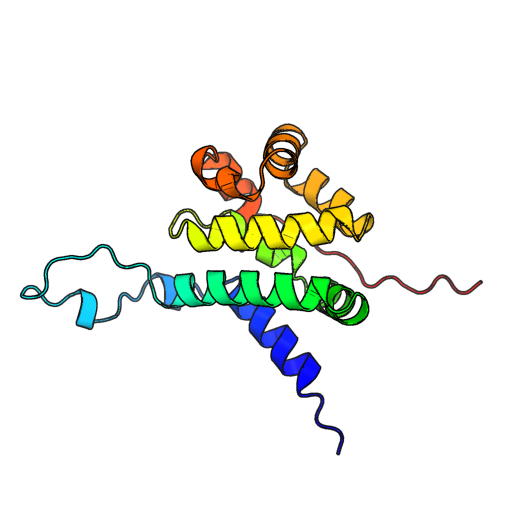 1 95 ? 0.367 4.819 -1.792 1.00 98.75 95 SER A C 1
ATOM 752 O O . SER A 1 95 ? -0.073 4.833 -0.648 1.00 98.75 95 SER A O 1
ATOM 754 N N . SER A 1 96 ? 1.292 5.676 -2.229 1.00 98.69 96 SER A N 1
ATOM 755 C CA . SER A 1 96 ? 1.912 6.691 -1.379 1.00 98.69 96 SER A CA 1
ATOM 756 C C . SER A 1 96 ? 0.886 7.695 -0.842 1.00 98.69 96 SER A C 1
ATOM 758 O O . SER A 1 96 ? 0.774 7.877 0.366 1.00 98.69 96 SER A O 1
ATOM 760 N N . ILE A 1 97 ? 0.029 8.251 -1.706 1.00 98.69 97 ILE A N 1
ATOM 761 C CA . ILE A 1 97 ? -1.036 9.193 -1.303 1.00 98.69 97 ILE A CA 1
ATOM 762 C C . ILE A 1 97 ? -2.044 8.551 -0.335 1.00 98.69 97 ILE A C 1
ATOM 764 O O . ILE A 1 97 ? -2.604 9.213 0.543 1.00 98.69 97 ILE A O 1
ATOM 768 N N . SER A 1 98 ? -2.342 7.265 -0.517 1.00 98.81 98 SER A N 1
ATOM 769 C CA . SER A 1 98 ? -3.287 6.554 0.350 1.00 98.81 98 SER A CA 1
ATOM 770 C C . SER A 1 98 ? -2.659 6.187 1.691 1.00 98.81 98 SER A C 1
ATOM 772 O O . SER A 1 98 ? -3.319 6.303 2.720 1.00 98.81 98 SER A O 1
ATOM 774 N N . LEU A 1 99 ? -1.385 5.787 1.686 1.00 98.81 99 LEU A N 1
ATOM 775 C CA . LEU A 1 99 ? -0.623 5.474 2.888 1.00 98.81 99 LEU A CA 1
ATOM 776 C C . LEU A 1 99 ? -0.384 6.720 3.742 1.00 98.81 99 LEU A C 1
ATOM 778 O O . LEU A 1 99 ? -0.528 6.647 4.955 1.00 98.81 99 LEU A O 1
ATOM 782 N N . GLU A 1 100 ? -0.085 7.860 3.120 1.00 98.75 100 GLU A N 1
ATOM 783 C CA . GLU A 1 100 ? 0.159 9.120 3.829 1.00 98.75 100 GLU A CA 1
ATOM 784 C C . GLU A 1 100 ? -1.054 9.549 4.655 1.00 98.75 100 GLU A C 1
ATOM 786 O O . GLU A 1 100 ? -0.909 9.892 5.829 1.00 98.75 100 GLU A O 1
ATOM 791 N N . TYR A 1 101 ? -2.259 9.413 4.096 1.00 98.69 101 TYR A N 1
ATOM 792 C CA . TYR A 1 101 ? -3.483 9.673 4.846 1.00 98.69 101 TYR A CA 1
ATOM 793 C C . TYR A 1 101 ? -3.602 8.763 6.071 1.00 98.69 101 TYR A C 1
ATOM 795 O O . TYR A 1 101 ? -3.951 9.235 7.153 1.00 98.69 101 TYR A O 1
ATOM 803 N N . LEU A 1 102 ? -3.289 7.471 5.928 1.00 98.62 102 LEU A N 1
ATOM 804 C CA . LEU A 1 102 ? -3.341 6.540 7.053 1.00 98.62 102 LEU A CA 1
ATOM 805 C C . LEU A 1 102 ? -2.299 6.890 8.121 1.00 98.62 102 LEU A C 1
ATOM 807 O O . LEU A 1 102 ? -2.646 6.885 9.297 1.00 98.62 102 LEU A O 1
ATOM 811 N N . CYS A 1 103 ? -1.073 7.257 7.737 1.00 98.50 103 CYS A N 1
ATOM 812 C CA . CYS A 1 103 ? -0.040 7.707 8.674 1.00 98.50 103 CYS A CA 1
ATOM 813 C C . CYS A 1 103 ? -0.468 8.973 9.431 1.00 98.50 103 CYS A C 1
ATOM 815 O O . CYS A 1 103 ? -0.365 9.034 10.651 1.00 98.50 103 CYS A O 1
ATOM 817 N N . ARG A 1 104 ? -1.028 9.972 8.737 1.00 98.31 104 ARG A N 1
ATOM 818 C CA . ARG A 1 104 ? -1.508 11.202 9.393 1.00 98.31 104 ARG A CA 1
ATOM 819 C C . ARG A 1 104 ? -2.692 10.977 10.328 1.00 98.31 104 ARG A C 1
ATOM 821 O O . ARG A 1 104 ? -2.878 11.759 11.256 1.00 98.31 104 ARG A O 1
ATOM 828 N N . THR A 1 105 ? -3.507 9.962 10.054 1.00 98.12 105 THR A N 1
ATOM 829 C CA . THR A 1 105 ? -4.764 9.723 10.776 1.00 98.12 105 THR A CA 1
ATOM 830 C C . THR A 1 105 ? -4.585 8.755 11.945 1.00 98.12 105 THR A C 1
ATOM 832 O O . THR A 1 105 ? -5.194 8.944 12.994 1.00 98.12 105 THR A O 1
ATOM 835 N N . PHE A 1 106 ? -3.740 7.734 11.789 1.00 97.81 106 PHE A N 1
ATOM 836 C CA . PHE A 1 106 ? -3.578 6.644 12.749 1.00 97.81 106 PHE A CA 1
ATOM 837 C C . PHE A 1 106 ? -2.121 6.582 13.235 1.00 97.81 106 PHE A C 1
ATOM 839 O O . PHE A 1 106 ? -1.273 6.044 12.521 1.00 97.81 106 PHE A O 1
ATOM 846 N N . PRO A 1 107 ? -1.814 7.051 14.461 1.00 96.88 107 PRO A N 1
ATOM 847 C CA . PRO A 1 107 ? -0.440 7.093 14.975 1.00 96.88 107 PRO A CA 1
ATOM 848 C C . PRO A 1 107 ? 0.286 5.741 14.945 1.00 96.88 107 PRO A C 1
ATOM 850 O O . PRO A 1 107 ? 1.465 5.679 14.618 1.00 96.88 107 PRO A O 1
ATOM 853 N N . ILE A 1 108 ? -0.431 4.642 15.201 1.00 96.69 108 ILE A N 1
ATOM 854 C CA . ILE A 1 108 ? 0.136 3.289 15.115 1.00 96.69 108 ILE A CA 1
ATOM 855 C C . ILE A 1 108 ? 0.573 2.926 13.687 1.00 96.69 108 ILE A C 1
ATOM 857 O O . ILE A 1 108 ? 1.559 2.220 13.493 1.00 96.69 108 ILE A O 1
ATOM 861 N N . VAL A 1 109 ? -0.139 3.412 12.664 1.00 98.38 109 VAL A N 1
ATOM 862 C CA . VAL A 1 109 ? 0.263 3.218 11.266 1.00 98.38 109 VAL A CA 1
ATOM 863 C C . VAL A 1 109 ? 1.521 4.023 10.975 1.00 98.38 109 VAL A C 1
ATOM 865 O O . VAL A 1 109 ? 2.440 3.487 10.362 1.00 98.38 109 VAL A O 1
ATOM 868 N N . ASP A 1 110 ? 1.569 5.272 11.437 1.00 98.50 110 ASP A N 1
ATOM 869 C CA . ASP A 1 110 ? 2.719 6.157 11.265 1.00 98.50 110 ASP A CA 1
ATOM 870 C C . ASP A 1 110 ? 4.013 5.548 11.810 1.00 98.50 110 ASP A C 1
ATOM 872 O O . ASP A 1 110 ? 5.010 5.461 11.094 1.00 98.50 110 ASP A O 1
ATOM 876 N N . GLU A 1 111 ? 3.966 5.062 13.052 1.00 98.12 111 GLU A N 1
ATOM 877 C CA . GLU A 1 111 ? 5.101 4.444 13.736 1.00 98.12 111 GLU A CA 1
ATOM 878 C C . GLU A 1 111 ? 5.635 3.236 12.960 1.00 98.12 111 GLU A C 1
ATOM 880 O O . GLU A 1 111 ? 6.816 3.188 12.615 1.00 98.12 111 GLU A O 1
ATOM 885 N N . HIS A 1 112 ? 4.757 2.297 12.597 1.00 98.31 112 HIS A N 1
ATOM 886 C CA . HIS A 1 112 ? 5.160 1.101 11.859 1.00 98.31 112 HIS A CA 1
ATOM 887 C C . HIS A 1 112 ? 5.650 1.398 10.438 1.00 98.31 112 HIS A C 1
ATOM 889 O O . HIS A 1 112 ? 6.498 0.675 9.912 1.00 98.31 112 HIS A O 1
ATOM 895 N N . VAL A 1 113 ? 5.112 2.431 9.787 1.00 98.50 113 VAL A N 1
ATOM 896 C CA . VAL A 1 113 ? 5.574 2.855 8.461 1.00 98.50 113 VAL A CA 1
ATOM 897 C C . VAL A 1 113 ? 6.950 3.506 8.558 1.00 98.50 113 VAL A C 1
ATOM 899 O O . VAL A 1 113 ? 7.828 3.149 7.771 1.00 98.50 113 VAL A O 1
ATOM 902 N N . ARG A 1 114 ? 7.166 4.399 9.532 1.00 98.50 114 ARG A N 1
ATOM 903 C CA . ARG A 1 114 ? 8.474 5.018 9.789 1.00 98.50 114 ARG A CA 1
ATOM 904 C C . ARG A 1 114 ? 9.531 3.966 10.100 1.00 98.50 114 ARG A C 1
ATOM 906 O O . ARG A 1 114 ? 10.586 3.969 9.471 1.00 98.50 114 ARG A O 1
ATOM 913 N N . GLU A 1 115 ? 9.218 3.017 10.981 1.00 98.12 115 GLU A N 1
ATOM 914 C CA . GLU A 1 115 ? 10.111 1.905 11.321 1.00 98.12 115 GLU A CA 1
ATOM 915 C C . GLU A 1 115 ? 10.470 1.066 10.083 1.00 98.12 115 GLU A C 1
ATOM 917 O O . GLU A 1 115 ? 11.639 0.761 9.851 1.00 98.12 115 GLU A O 1
ATOM 922 N N . ALA A 1 116 ? 9.480 0.720 9.254 1.00 97.88 116 ALA A N 1
ATOM 923 C CA . ALA A 1 116 ? 9.702 -0.110 8.073 1.00 97.88 116 ALA A CA 1
ATOM 924 C C . ALA A 1 116 ? 10.519 0.587 6.976 1.00 97.88 116 ALA A C 1
ATOM 926 O O . ALA A 1 116 ? 11.287 -0.072 6.277 1.00 97.88 116 ALA A O 1
ATOM 927 N N . MET A 1 117 ? 10.340 1.896 6.797 1.00 97.94 117 MET A N 1
ATOM 928 C CA . MET A 1 117 ? 11.069 2.687 5.802 1.00 97.94 117 MET A CA 1
ATOM 929 C C . MET A 1 117 ? 12.476 3.082 6.263 1.00 97.94 117 MET A C 1
ATOM 931 O O . MET A 1 117 ? 13.379 3.228 5.436 1.00 97.94 117 MET A O 1
ATOM 935 N N . GLY A 1 118 ? 12.643 3.299 7.568 1.00 97.62 118 GLY A N 1
ATOM 936 C CA . GLY A 1 118 ? 13.729 4.095 8.123 1.00 97.62 118 GLY A CA 1
ATOM 937 C C . GLY A 1 118 ? 13.541 5.597 7.869 1.00 97.62 118 GLY A C 1
ATOM 938 O O . GLY A 1 118 ? 12.880 6.011 6.914 1.00 97.62 118 GLY A O 1
ATOM 939 N N . GLU A 1 119 ? 14.177 6.417 8.711 1.00 97.12 119 GLU A N 1
ATOM 940 C CA . GLU A 1 119 ? 13.979 7.878 8.762 1.00 97.12 119 GLU A CA 1
ATOM 941 C C . GLU A 1 119 ? 14.137 8.564 7.401 1.00 97.12 119 GLU A C 1
ATOM 943 O O . GLU A 1 119 ? 13.239 9.263 6.951 1.00 97.12 119 GLU A O 1
ATOM 948 N N . ASN A 1 120 ? 15.228 8.293 6.676 1.00 96.56 120 ASN A N 1
ATOM 949 C CA . ASN A 1 120 ? 15.502 8.985 5.412 1.00 96.56 120 ASN A CA 1
ATOM 950 C C . ASN A 1 120 ? 14.397 8.779 4.361 1.00 96.56 120 ASN A C 1
ATOM 952 O O . ASN A 1 120 ? 13.995 9.728 3.690 1.00 96.56 120 ASN A O 1
ATOM 956 N N . LEU A 1 121 ? 13.933 7.535 4.175 1.00 97.75 121 LEU A N 1
ATOM 957 C CA . LEU A 1 121 ? 12.878 7.236 3.203 1.00 97.75 121 LEU A CA 1
ATOM 958 C C . LEU A 1 121 ? 11.529 7.772 3.681 1.00 97.75 121 LEU A C 1
ATOM 960 O O . LEU A 1 121 ? 10.773 8.312 2.874 1.00 97.75 121 LEU A O 1
ATOM 964 N N . TYR A 1 122 ? 11.268 7.672 4.981 1.00 98.56 122 TYR A N 1
ATOM 965 C CA . TYR A 1 122 ? 10.069 8.215 5.595 1.00 98.56 122 TYR A CA 1
ATOM 966 C C . TYR A 1 122 ? 9.974 9.745 5.443 1.00 98.56 122 TYR A C 1
ATOM 968 O O . TYR A 1 122 ? 8.923 10.252 5.055 1.00 98.56 122 TYR A O 1
ATOM 976 N N . ASP A 1 123 ? 11.068 10.481 5.640 1.00 98.12 123 ASP A N 1
ATOM 977 C CA . ASP A 1 123 ? 11.106 11.939 5.482 1.00 98.12 123 ASP A CA 1
ATOM 978 C C . ASP A 1 123 ? 10.805 12.369 4.043 1.00 98.12 123 ASP A C 1
ATOM 980 O O . ASP A 1 123 ? 10.007 13.282 3.808 1.00 98.12 123 ASP A O 1
ATOM 984 N N . MET A 1 124 ? 11.397 11.686 3.055 1.00 97.44 124 MET A N 1
ATOM 985 C CA . MET A 1 124 ? 11.084 11.927 1.641 1.00 97.44 124 MET A CA 1
ATOM 986 C C . MET A 1 124 ? 9.615 11.631 1.335 1.00 97.44 124 MET A C 1
ATOM 988 O O . MET A 1 124 ? 8.957 12.412 0.644 1.00 97.44 124 MET A O 1
ATOM 992 N N . PHE A 1 125 ? 9.099 10.524 1.872 1.00 98.38 125 PHE A N 1
ATOM 993 C CA . PHE A 1 125 ? 7.709 10.116 1.720 1.00 98.38 125 PHE A CA 1
ATOM 994 C C . PHE A 1 125 ? 6.739 11.161 2.280 1.00 98.38 125 PHE A C 1
ATOM 996 O O . PHE A 1 125 ? 5.853 11.608 1.557 1.00 98.38 125 PHE A O 1
ATOM 1003 N N . MET A 1 126 ? 6.925 11.602 3.524 1.00 98.19 126 MET A N 1
ATOM 1004 C CA . MET A 1 126 ? 6.028 12.570 4.164 1.00 98.19 126 MET A CA 1
ATOM 1005 C C . MET A 1 126 ? 6.149 13.983 3.586 1.00 98.19 126 MET A C 1
ATOM 1007 O O . MET A 1 126 ? 5.201 14.765 3.686 1.00 98.19 126 MET A O 1
ATOM 1011 N N . SER A 1 127 ? 7.289 14.312 2.970 1.00 97.88 127 SER A N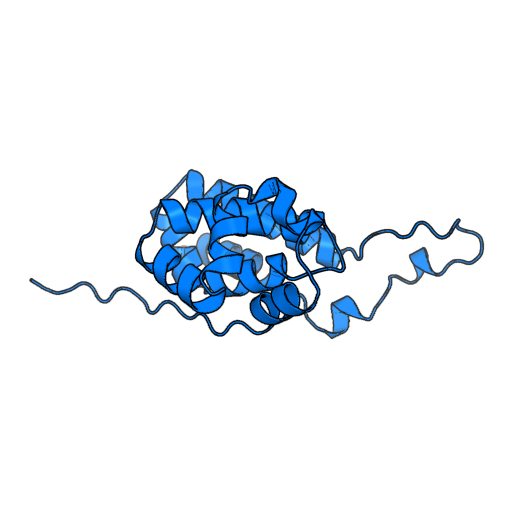 1
ATOM 1012 C CA . SER A 1 127 ? 7.505 15.608 2.317 1.00 97.88 127 SER A CA 1
ATOM 1013 C C . SER A 1 127 ? 6.752 15.731 0.992 1.00 97.88 127 SER A C 1
ATOM 1015 O O . SER A 1 127 ? 6.202 16.792 0.698 1.00 97.88 127 SER A O 1
ATOM 1017 N N . ASN A 1 128 ? 6.736 14.675 0.170 1.00 97.19 128 ASN A N 1
ATOM 1018 C CA . ASN A 1 128 ? 6.028 14.677 -1.111 1.00 97.19 128 ASN A CA 1
ATOM 1019 C C . ASN A 1 128 ? 5.629 13.253 -1.551 1.00 97.19 128 ASN A C 1
ATOM 1021 O O . ASN A 1 128 ? 6.286 12.667 -2.421 1.00 97.19 128 ASN A O 1
ATOM 1025 N N . PRO A 1 129 ? 4.537 12.693 -1.000 1.00 96.81 129 PRO A N 1
ATOM 1026 C CA . PRO A 1 129 ? 4.122 11.323 -1.308 1.00 96.81 129 PRO A CA 1
ATOM 1027 C C . PRO A 1 129 ? 3.740 11.156 -2.787 1.00 96.81 129 PRO A C 1
ATOM 1029 O O . PRO A 1 129 ? 3.979 10.123 -3.407 1.00 96.81 129 PRO A O 1
ATOM 1032 N N . GLU A 1 130 ? 3.188 12.203 -3.401 1.00 96.50 130 GLU A N 1
ATOM 1033 C CA . GLU A 1 130 ? 2.736 12.168 -4.789 1.00 96.50 130 GLU A CA 1
ATOM 1034 C C . GLU A 1 130 ? 3.884 11.991 -5.794 1.00 96.50 130 GLU A C 1
ATOM 1036 O O . GLU A 1 130 ? 3.706 11.315 -6.810 1.00 96.50 130 GLU A O 1
ATOM 1041 N N . ALA A 1 131 ? 5.047 12.585 -5.517 1.00 96.81 131 ALA A N 1
ATOM 1042 C CA . ALA A 1 131 ? 6.201 12.567 -6.414 1.00 96.81 131 ALA A CA 1
ATOM 1043 C C . ALA A 1 131 ? 7.333 11.630 -5.961 1.00 96.81 131 ALA A C 1
ATOM 1045 O O . ALA A 1 131 ? 8.332 11.521 -6.671 1.00 96.81 131 ALA A O 1
ATOM 1046 N N . LEU A 1 132 ? 7.191 10.933 -4.826 1.00 96.69 132 LEU A N 1
ATOM 1047 C CA . LEU A 1 132 ? 8.232 10.061 -4.260 1.00 96.69 132 LEU A CA 1
ATOM 1048 C C . LEU A 1 132 ? 8.788 9.048 -5.276 1.00 96.69 132 LEU A C 1
ATOM 1050 O O . LEU A 1 132 ? 9.989 8.795 -5.319 1.00 96.69 132 LEU A O 1
ATOM 1054 N N . TYR A 1 133 ? 7.929 8.496 -6.133 1.00 95.81 133 TYR A N 1
ATOM 1055 C CA . TYR A 1 133 ? 8.317 7.514 -7.152 1.00 95.81 133 TYR A CA 1
ATOM 1056 C C . TYR A 1 133 ? 9.354 8.038 -8.160 1.00 95.81 133 TYR A C 1
ATOM 1058 O O . TYR A 1 133 ? 10.044 7.247 -8.796 1.00 95.81 133 TYR A O 1
ATOM 1066 N N . MET A 1 134 ? 9.469 9.361 -8.329 1.00 95.56 134 MET A N 1
ATOM 1067 C CA . MET A 1 134 ? 10.447 9.970 -9.234 1.00 95.56 134 MET A CA 1
ATOM 1068 C C . MET A 1 134 ? 11.865 9.975 -8.652 1.00 95.56 134 MET A C 1
ATOM 1070 O O . MET A 1 134 ? 12.830 10.111 -9.401 1.00 95.56 134 MET A O 1
ATOM 1074 N N . THR A 1 135 ? 12.000 9.865 -7.328 1.00 93.62 135 THR A N 1
ATOM 1075 C CA . THR A 1 135 ? 13.284 9.950 -6.613 1.00 93.62 135 THR A CA 1
ATOM 1076 C C . THR A 1 135 ? 13.655 8.657 -5.889 1.00 93.62 135 THR A C 1
ATOM 1078 O O . THR A 1 135 ? 14.798 8.508 -5.455 1.00 93.62 135 THR A O 1
ATOM 1081 N N . MET A 1 136 ? 12.718 7.712 -5.781 1.00 94.38 136 MET A N 1
ATOM 1082 C CA . MET A 1 136 ? 12.922 6.418 -5.142 1.00 94.38 136 MET A CA 1
ATOM 1083 C C . MET A 1 136 ? 13.901 5.544 -5.933 1.00 94.38 136 MET A C 1
ATOM 1085 O O . MET A 1 136 ? 13.712 5.277 -7.119 1.00 94.38 136 MET A O 1
ATOM 1089 N N . ASN A 1 137 ? 14.945 5.063 -5.260 1.00 95.56 137 ASN A N 1
ATOM 1090 C CA . ASN A 1 137 ? 15.909 4.138 -5.855 1.00 95.56 137 ASN A CA 1
ATOM 1091 C C . ASN A 1 137 ? 15.520 2.664 -5.628 1.00 95.56 137 ASN A C 1
ATOM 1093 O O . ASN A 1 137 ? 14.672 2.345 -4.797 1.00 95.56 137 ASN A O 1
ATOM 1097 N N . HIS A 1 138 ? 16.190 1.748 -6.335 1.00 95.31 138 HIS A N 1
ATOM 1098 C CA . HIS A 1 138 ? 15.915 0.309 -6.247 1.00 95.31 138 HIS A CA 1
ATOM 1099 C C . HIS A 1 138 ? 16.065 -0.278 -4.835 1.00 95.31 138 HIS A C 1
ATOM 1101 O O . HIS A 1 138 ? 15.324 -1.190 -4.485 1.00 95.31 138 HIS A O 1
ATOM 1107 N N . VAL A 1 139 ? 16.990 0.235 -4.016 1.00 96.94 139 VAL A N 1
ATOM 1108 C CA . VAL A 1 139 ? 17.179 -0.245 -2.635 1.00 96.94 139 VAL A CA 1
ATOM 1109 C C . VAL A 1 139 ? 15.989 0.161 -1.769 1.00 96.94 139 VAL A C 1
ATOM 1111 O O . VAL A 1 139 ? 15.460 -0.652 -1.021 1.00 96.94 139 VAL A O 1
ATOM 1114 N N . GLN A 1 140 ? 15.527 1.404 -1.898 1.00 97.38 140 GLN A N 1
ATOM 1115 C CA . GLN A 1 140 ? 14.342 1.896 -1.195 1.00 97.38 140 GLN A CA 1
ATOM 1116 C C . GLN A 1 140 ? 13.083 1.153 -1.637 1.00 97.38 140 GLN A C 1
ATOM 1118 O O . GLN A 1 140 ? 12.292 0.744 -0.795 1.00 97.38 140 GLN A O 1
ATOM 1123 N N . ALA A 1 141 ? 12.922 0.919 -2.939 1.00 97.44 141 ALA A N 1
ATOM 1124 C CA . ALA A 1 141 ? 11.822 0.119 -3.456 1.00 97.44 141 ALA A CA 1
ATOM 1125 C C . ALA A 1 141 ? 11.837 -1.311 -2.882 1.00 97.44 141 ALA A C 1
ATOM 1127 O O . ALA A 1 141 ? 10.797 -1.808 -2.454 1.00 97.44 141 ALA A O 1
ATOM 1128 N N . ASP A 1 142 ? 13.009 -1.948 -2.789 1.00 97.25 142 ASP A N 1
ATOM 1129 C CA . ASP A 1 142 ? 13.150 -3.284 -2.197 1.00 97.25 142 ASP A CA 1
ATOM 1130 C C . ASP A 1 142 ? 12.817 -3.305 -0.695 1.00 97.25 142 ASP A C 1
ATOM 1132 O O . ASP A 1 142 ? 12.120 -4.211 -0.233 1.00 97.25 142 ASP A O 1
ATOM 1136 N N . VAL A 1 143 ? 13.208 -2.273 0.065 1.00 97.88 143 VAL A N 1
ATOM 1137 C CA . VAL A 1 143 ? 12.793 -2.093 1.473 1.00 97.88 143 VAL A CA 1
ATOM 1138 C C . VAL A 1 143 ? 11.265 -2.081 1.594 1.00 97.88 143 VAL A C 1
ATOM 1140 O O . VAL A 1 143 ? 10.694 -2.770 2.441 1.00 97.88 143 VAL A O 1
ATOM 1143 N N . LEU A 1 144 ? 10.581 -1.356 0.706 1.00 98.06 144 LEU A N 1
ATOM 1144 C CA . LEU A 1 144 ? 9.121 -1.287 0.693 1.00 98.06 144 LEU A CA 1
ATOM 1145 C C . LEU A 1 144 ? 8.474 -2.619 0.290 1.00 98.06 144 LEU A C 1
ATOM 1147 O O . LEU A 1 144 ? 7.525 -3.063 0.933 1.00 98.06 144 LEU A O 1
ATOM 1151 N N . VAL A 1 145 ? 8.987 -3.292 -0.740 1.00 96.94 145 VAL A N 1
ATOM 1152 C CA . VAL A 1 145 ? 8.461 -4.577 -1.234 1.00 96.94 145 VAL A CA 1
ATOM 1153 C C . VAL A 1 145 ? 8.682 -5.716 -0.232 1.00 96.94 145 VAL A C 1
ATOM 1155 O O . VAL A 1 145 ? 7.836 -6.605 -0.104 1.00 96.94 145 VAL A O 1
ATOM 1158 N N . SER A 1 146 ? 9.790 -5.691 0.508 1.00 96.44 146 SER A N 1
ATOM 1159 C CA . SER A 1 146 ? 10.163 -6.716 1.494 1.00 96.44 146 SER A CA 1
ATOM 1160 C C . SER A 1 146 ? 9.657 -6.436 2.915 1.00 96.44 146 SER A C 1
ATOM 1162 O O . SER A 1 146 ? 9.911 -7.236 3.825 1.00 96.44 146 SER A O 1
ATOM 1164 N N . ASN A 1 147 ? 8.916 -5.337 3.113 1.00 97.81 147 ASN A N 1
ATOM 1165 C CA . ASN A 1 147 ? 8.433 -4.908 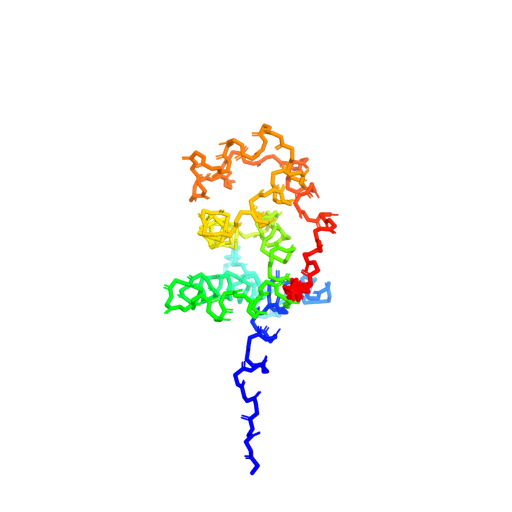4.421 1.00 97.81 147 ASN A CA 1
ATOM 1166 C C . ASN A 1 147 ? 7.674 -6.024 5.164 1.00 97.81 147 ASN A C 1
ATOM 1168 O O . ASN A 1 147 ? 6.957 -6.835 4.574 1.00 97.81 147 ASN A O 1
ATOM 1172 N N . LYS A 1 148 ? 7.774 -6.028 6.494 1.00 96.31 148 LYS A N 1
ATOM 1173 C CA . LYS A 1 148 ? 7.122 -7.026 7.361 1.00 96.31 148 LYS A CA 1
ATOM 1174 C C . LYS A 1 148 ? 6.020 -6.435 8.231 1.00 96.31 148 LYS A C 1
ATOM 1176 O O . LYS A 1 148 ? 5.614 -7.073 9.200 1.00 96.31 148 LYS A O 1
ATOM 1181 N N . VAL A 1 149 ? 5.526 -5.244 7.885 1.00 96.38 149 VAL A N 1
ATOM 1182 C CA . VAL A 1 149 ? 4.541 -4.530 8.701 1.00 96.38 149 VAL A CA 1
ATOM 1183 C C . VAL A 1 149 ? 3.343 -5.434 8.988 1.00 96.38 149 VAL A C 1
ATOM 1185 O O . VAL A 1 149 ? 2.782 -6.101 8.109 1.00 96.38 149 VAL A O 1
ATOM 1188 N N . ASN A 1 150 ? 2.974 -5.498 10.257 1.00 93.00 150 ASN A N 1
ATOM 1189 C CA . ASN A 1 150 ? 1.797 -6.196 10.731 1.00 93.00 150 ASN A CA 1
ATOM 1190 C C . ASN A 1 150 ? 1.267 -5.440 11.939 1.00 93.00 150 ASN A C 1
ATOM 1192 O O . ASN A 1 150 ? 1.870 -5.508 13.003 1.00 93.00 150 ASN A O 1
ATOM 1196 N N . ILE A 1 151 ? 0.156 -4.737 11.759 1.00 90.50 151 ILE A N 1
ATOM 1197 C CA . ILE A 1 151 ? -0.464 -3.972 12.834 1.00 90.50 151 ILE A CA 1
ATOM 1198 C C . ILE A 1 151 ? -1.491 -4.899 13.491 1.00 90.50 151 ILE A C 1
ATOM 1200 O O . ILE A 1 151 ? -2.476 -5.257 12.835 1.00 90.50 151 ILE A O 1
ATOM 1204 N N . PRO A 1 152 ? -1.250 -5.375 14.727 1.00 74.19 152 PRO A N 1
ATOM 1205 C CA . PRO A 1 152 ? -2.201 -6.236 15.413 1.00 74.19 152 PRO A CA 1
ATOM 1206 C C . PRO A 1 152 ? -3.509 -5.478 15.662 1.00 74.19 152 PRO A C 1
ATOM 1208 O O . PRO A 1 152 ? -3.530 -4.250 15.741 1.00 74.19 152 PRO A O 1
ATOM 1211 N N . LYS A 1 153 ? -4.617 -6.217 15.797 1.00 69.12 153 LYS A N 1
ATOM 1212 C CA . LYS A 1 153 ? -5.874 -5.622 16.263 1.00 69.12 153 LYS A CA 1
ATOM 1213 C C . LYS A 1 153 ? -5.610 -4.911 17.588 1.00 69.12 153 LYS A C 1
ATOM 1215 O O . LYS A 1 153 ? -5.039 -5.523 18.490 1.00 69.12 153 LYS A O 1
ATOM 1220 N N . LEU A 1 154 ? -6.049 -3.656 17.688 1.00 56.62 154 LEU A N 1
ATOM 1221 C CA . LEU A 1 154 ? -6.176 -2.968 18.965 1.00 56.62 154 LEU A CA 1
ATOM 1222 C C . LEU A 1 154 ? -7.063 -3.856 19.842 1.00 56.62 154 LEU A C 1
ATOM 1224 O O . LEU A 1 154 ? -8.242 -4.053 19.551 1.00 56.62 154 LEU A O 1
ATOM 1228 N N . VAL A 1 155 ? -6.459 -4.493 20.840 1.00 47.44 155 VAL A N 1
ATOM 1229 C CA . VAL A 1 155 ? -7.219 -5.094 21.928 1.00 47.44 155 VAL A CA 1
ATOM 1230 C C . VAL A 1 155 ? -7.755 -3.893 22.687 1.00 47.44 155 VAL A C 1
ATOM 1232 O O . VAL A 1 155 ? -6.952 -3.086 23.153 1.00 47.44 155 VAL A O 1
ATOM 1235 N N . GLU A 1 156 ? -9.077 -3.725 22.731 1.00 42.16 156 GLU A N 1
ATOM 1236 C CA . GLU A 1 156 ? -9.690 -2.745 23.625 1.00 42.16 156 GLU A CA 1
ATOM 1237 C C . GLU A 1 156 ? -9.089 -2.976 25.011 1.00 42.16 156 GLU A C 1
ATOM 1239 O O . GLU A 1 156 ? -9.227 -4.055 25.594 1.00 42.16 156 GLU A O 1
ATOM 1244 N N . THR A 1 157 ? -8.329 -2.000 25.501 1.00 38.81 157 THR A N 1
ATOM 1245 C CA . THR A 1 157 ? -7.941 -1.967 26.901 1.00 38.81 157 THR A CA 1
ATOM 1246 C C . THR A 1 157 ? -9.240 -1.845 27.674 1.00 38.81 157 THR A C 1
ATOM 1248 O O . THR A 1 157 ? -9.892 -0.807 27.630 1.00 38.81 157 THR A O 1
ATOM 1251 N N . VAL A 1 158 ? -9.653 -2.952 28.286 1.00 40.75 158 VAL A N 1
ATOM 1252 C CA . VAL A 1 158 ? -10.738 -2.971 29.259 1.00 40.75 158 VAL A CA 1
ATOM 1253 C C . VAL A 1 158 ? -10.266 -2.108 30.426 1.00 40.75 158 VAL A C 1
ATOM 1255 O O . VAL A 1 158 ? -9.264 -2.454 31.056 1.00 40.75 158 VAL A O 1
ATOM 1258 N N . ASP A 1 159 ? -10.936 -0.973 30.628 1.00 37.91 159 ASP A N 1
ATOM 1259 C CA . ASP A 1 159 ? -10.790 -0.123 31.817 1.00 37.91 159 ASP A CA 1
ATOM 1260 C C . ASP A 1 159 ? -11.066 -0.906 33.114 1.00 37.91 159 ASP A C 1
ATOM 1262 O O . ASP A 1 159 ? -12.008 -1.740 33.130 1.00 37.91 159 ASP A O 1
#

Sequence (159 aa):
MEYDVSQSILKQLVTKLRPAKEDTIKRPEILEDPEIPKINAPLPVFVQQAAAAKTIGILSRESNEIAEKLIQLRVTHNLLYSMGNMDYADSQRQSSISLEYLCRTFPIVDEHVREAMGENLYDMFMSNPEALYMTMNHVQADVLVSNKVNIPKLVETVD

Secondary structure (DSSP, 8-state):
----HHHHHHHHHHHHTS--HHHHH---GGGS-TTS----PPPHHHHHHHHHHHHHHHHHHH-HHHHHHHHHTTHHHHHHHHHT-TT-HHHHHHHHHHHHHHHHH-HHHHHHHHHHH-HHHHHHHHH-TTTGGGT--HHHHHHHHT-------------